Protein AF-A0A1I8G079-F1 (afdb_monomer_lite)

Structure (mmCIF, N/CA/C/O backbone):
data_AF-A0A1I8G079-F1
#
_entry.id   AF-A0A1I8G079-F1
#
loop_
_atom_site.group_PDB
_atom_site.id
_atom_site.type_symbol
_atom_site.label_atom_id
_atom_site.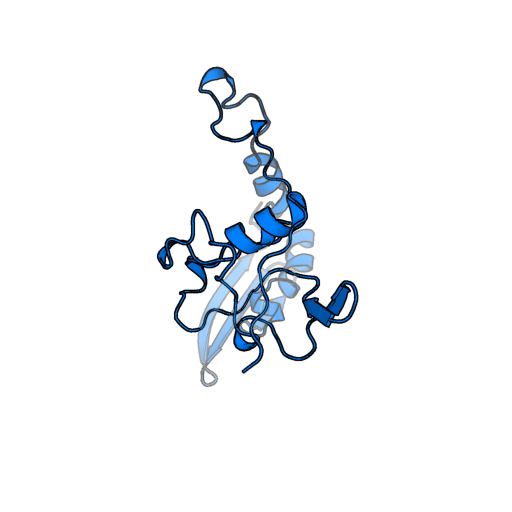label_alt_id
_atom_site.label_comp_id
_atom_site.label_asym_id
_atom_site.label_entity_id
_atom_site.label_seq_id
_atom_site.pdbx_PDB_ins_code
_atom_site.Cartn_x
_atom_site.Cartn_y
_atom_site.Cartn_z
_atom_site.occupancy
_atom_site.B_iso_or_equiv
_atom_site.auth_seq_id
_atom_site.auth_comp_id
_atom_site.auth_asym_id
_atom_site.auth_atom_id
_atom_site.pdbx_PDB_model_num
ATOM 1 N N . ALA A 1 1 ? -19.342 -21.954 25.870 1.00 67.69 1 ALA A N 1
ATOM 2 C CA . ALA A 1 1 ? -18.742 -20.852 25.090 1.00 67.69 1 ALA A CA 1
ATOM 3 C C . ALA A 1 1 ? -18.700 -19.615 25.972 1.00 67.69 1 ALA A C 1
ATOM 5 O O . ALA A 1 1 ? -19.722 -19.284 26.559 1.00 67.69 1 ALA A O 1
ATOM 6 N N . THR A 1 2 ? -17.540 -18.979 26.120 1.00 85.50 2 THR A N 1
ATOM 7 C CA . THR A 1 2 ? -17.398 -17.778 26.953 1.00 85.50 2 THR A CA 1
ATOM 8 C C . THR A 1 2 ? -17.982 -16.573 26.221 1.00 85.50 2 THR A C 1
ATOM 10 O O . THR A 1 2 ? -17.665 -16.348 25.049 1.00 85.50 2 THR A O 1
ATOM 13 N N . VAL A 1 3 ? -18.840 -15.815 26.902 1.00 90.19 3 VAL A N 1
ATOM 14 C CA . VAL A 1 3 ? -19.459 -14.589 26.385 1.00 90.19 3 VAL A CA 1
ATOM 15 C C . VAL A 1 3 ? -19.013 -13.425 27.260 1.00 90.19 3 VAL A C 1
ATOM 17 O O . VAL A 1 3 ? -19.164 -13.474 28.480 1.00 90.19 3 VAL A O 1
ATOM 20 N N . TYR A 1 4 ? -18.464 -12.381 26.643 1.00 90.12 4 TYR A N 1
ATOM 21 C CA . TYR A 1 4 ? -18.023 -11.176 27.339 1.00 90.12 4 TYR A CA 1
ATOM 22 C C . TYR A 1 4 ? -19.078 -10.082 27.215 1.00 90.12 4 TYR A C 1
ATOM 24 O O . TYR A 1 4 ? -19.471 -9.711 26.110 1.00 90.12 4 TYR A O 1
ATOM 32 N N . ALA A 1 5 ? -19.531 -9.559 28.352 1.00 90.06 5 ALA A N 1
ATOM 33 C CA . ALA A 1 5 ? -20.403 -8.391 28.384 1.00 90.06 5 ALA A CA 1
ATOM 34 C C . ALA A 1 5 ? -19.644 -7.127 27.948 1.00 90.06 5 ALA A C 1
ATOM 36 O O . ALA A 1 5 ? -18.419 -7.045 28.083 1.00 90.06 5 ALA A O 1
ATOM 37 N N . PHE A 1 6 ? -20.383 -6.128 27.466 1.00 89.56 6 PHE A N 1
ATOM 38 C CA . PHE A 1 6 ? -19.802 -4.848 27.072 1.00 89.56 6 PHE A CA 1
ATOM 39 C C . PHE A 1 6 ? -19.156 -4.109 28.266 1.00 89.56 6 PHE A C 1
ATOM 41 O O . PHE A 1 6 ? -19.641 -4.217 29.401 1.00 89.56 6 PHE A O 1
ATOM 48 N N . PRO A 1 7 ? -18.068 -3.343 28.040 1.00 88.50 7 PRO A N 1
ATOM 49 C CA . PRO A 1 7 ? -17.438 -2.516 29.066 1.00 88.50 7 PRO A CA 1
ATOM 50 C C . PRO A 1 7 ? -18.401 -1.485 29.664 1.00 88.50 7 PRO A C 1
ATOM 52 O O . PRO A 1 7 ? -19.298 -0.995 28.988 1.00 88.50 7 PRO A O 1
ATOM 55 N N . LYS A 1 8 ? -18.191 -1.115 30.933 1.00 85.06 8 LYS A N 1
ATOM 56 C CA . LYS A 1 8 ? -18.935 -0.013 31.577 1.00 85.06 8 LYS A CA 1
ATOM 57 C C . LYS A 1 8 ? -18.307 1.358 31.330 1.00 85.06 8 LYS A C 1
ATOM 59 O O . LYS A 1 8 ? -18.991 2.368 31.437 1.00 85.06 8 LYS A O 1
ATOM 64 N N . GLU A 1 9 ? -17.002 1.390 31.071 1.00 86.69 9 GLU A N 1
ATOM 65 C CA . GLU A 1 9 ? -16.260 2.619 30.795 1.00 86.69 9 GLU A CA 1
ATOM 66 C C . GLU A 1 9 ? -16.680 3.158 29.421 1.00 86.69 9 GLU A C 1
ATOM 68 O O . GLU A 1 9 ? -16.595 2.430 28.435 1.00 86.69 9 GLU A O 1
ATOM 73 N N . SER A 1 10 ? -17.116 4.422 29.354 1.00 83.75 10 SER A N 1
ATOM 74 C CA . SER A 1 10 ? -17.683 5.031 28.135 1.00 83.75 10 SER A CA 1
ATOM 75 C C . SER A 1 10 ? -16.755 4.908 26.917 1.00 83.75 10 SER A C 1
ATOM 77 O O . SER A 1 10 ? -17.187 4.526 25.829 1.00 83.75 10 SER A O 1
ATOM 79 N N . ASN A 1 11 ? -15.452 5.134 27.120 1.00 84.56 11 ASN A N 1
ATOM 80 C CA . ASN A 1 11 ? -14.453 5.081 26.051 1.00 84.56 11 ASN A CA 1
ATOM 81 C C . ASN A 1 11 ? -14.270 3.655 25.505 1.00 84.56 11 ASN A C 1
ATOM 83 O O . ASN A 1 11 ? -14.324 3.436 24.297 1.00 84.56 11 ASN A O 1
ATOM 87 N N . GLU A 1 12 ? -14.089 2.666 26.387 1.00 86.69 12 GLU A N 1
ATOM 88 C CA . GLU A 1 12 ? -13.937 1.260 25.984 1.00 86.69 12 GLU A CA 1
ATOM 89 C C . GLU A 1 12 ? -15.236 0.709 25.374 1.00 86.69 12 GLU A C 1
ATOM 91 O O . GLU A 1 12 ? -15.193 -0.060 24.414 1.00 86.69 12 GLU A O 1
ATOM 96 N N . TYR A 1 13 ? -16.390 1.123 25.906 1.00 87.88 13 TYR A N 1
ATOM 97 C CA . TYR A 1 13 ? -17.706 0.762 25.387 1.00 87.88 13 TYR A CA 1
ATOM 98 C C . TYR A 1 13 ? -17.883 1.235 23.942 1.00 87.88 13 TYR A C 1
ATOM 100 O O . TYR A 1 13 ? -18.233 0.432 23.079 1.00 87.88 13 TYR A O 1
ATOM 108 N N . GLY A 1 14 ? -17.575 2.507 23.662 1.00 86.00 14 GLY A N 1
ATOM 109 C CA . GLY A 1 14 ? -17.655 3.071 22.314 1.00 86.00 14 GLY A CA 1
ATOM 110 C C . GLY A 1 14 ? -16.798 2.302 21.308 1.00 86.00 14 GLY A C 1
ATOM 111 O O . GLY A 1 14 ? -17.282 1.951 20.235 1.00 86.00 14 GLY A O 1
ATOM 112 N N . LEU A 1 15 ? -15.565 1.949 21.688 1.00 87.31 15 LEU A N 1
ATOM 113 C CA . LEU A 1 15 ? -14.665 1.156 20.843 1.00 87.31 15 LEU A CA 1
ATOM 114 C C . LEU A 1 15 ? -15.219 -0.244 20.542 1.00 87.31 15 LEU A C 1
ATOM 116 O O . LEU A 1 15 ? -15.112 -0.723 19.416 1.00 87.31 15 LEU A O 1
ATOM 120 N N . TRP A 1 16 ? -15.822 -0.906 21.533 1.00 88.12 16 TRP A N 1
ATOM 121 C CA . TRP A 1 16 ? -16.423 -2.230 21.344 1.00 88.12 16 TRP A CA 1
ATOM 122 C C . TRP A 1 16 ? -17.652 -2.185 20.442 1.00 88.12 16 TRP A C 1
ATOM 124 O O . TRP A 1 16 ? -17.818 -3.077 19.618 1.00 88.12 16 TRP A O 1
ATOM 134 N N . VAL A 1 17 ? -18.491 -1.156 20.576 1.00 87.62 17 VAL A N 1
ATOM 135 C CA . VAL A 1 17 ? -19.668 -0.968 19.717 1.00 87.62 17 VAL A CA 1
ATOM 136 C C . VAL A 1 17 ? -19.252 -0.664 18.277 1.00 87.62 17 VAL A C 1
ATOM 138 O O . VAL A 1 17 ? -19.792 -1.266 17.356 1.00 87.62 17 VAL A O 1
ATOM 141 N N . GLN A 1 18 ? -18.258 0.205 18.074 1.00 84.81 18 GLN A N 1
ATOM 142 C CA . GLN A 1 18 ? -17.744 0.545 16.740 1.00 84.81 18 GLN A CA 1
ATOM 143 C C . GLN A 1 18 ? -17.094 -0.649 16.033 1.00 84.81 18 GLN A C 1
ATOM 145 O O . GLN A 1 18 ? -17.219 -0.807 14.824 1.00 84.81 18 GLN A O 1
ATOM 150 N N . ALA A 1 19 ? -16.441 -1.538 16.778 1.00 85.88 19 ALA A N 1
ATOM 151 C CA . ALA A 1 19 ? -15.829 -2.727 16.199 1.00 85.88 19 ALA A CA 1
ATOM 152 C C . ALA A 1 19 ? -16.840 -3.746 15.646 1.00 85.88 19 ALA A C 1
ATOM 154 O O . ALA A 1 19 ? -16.458 -4.644 14.894 1.00 85.88 19 ALA A O 1
ATOM 155 N N . ILE A 1 20 ? -18.123 -3.630 16.005 1.00 87.12 20 ILE A N 1
ATOM 156 C CA . ILE A 1 20 ? -19.167 -4.515 15.495 1.00 87.12 20 ILE A CA 1
ATOM 157 C C . ILE A 1 20 ? -19.538 -4.089 14.066 1.00 87.12 20 ILE A C 1
ATOM 159 O O . 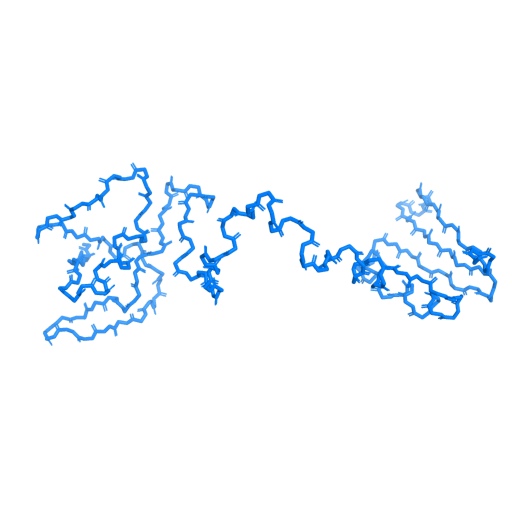ILE A 1 20 ? -19.878 -2.929 13.832 1.00 87.12 20 ILE A O 1
ATOM 163 N N . PRO A 1 21 ? -19.534 -5.022 13.099 1.00 81.25 21 PRO A N 1
ATOM 164 C CA . PRO A 1 21 ? -19.945 -4.754 11.728 1.00 81.25 21 PRO A CA 1
ATOM 165 C C . PRO A 1 21 ? -21.326 -4.088 11.606 1.00 81.25 21 PRO A C 1
ATOM 167 O O . PRO A 1 21 ? -22.300 -4.510 12.234 1.00 81.25 21 PRO A O 1
ATOM 170 N N . ASN A 1 22 ? -21.434 -3.086 10.725 1.00 77.19 22 ASN A N 1
ATOM 171 C CA . ASN A 1 22 ? -22.653 -2.280 10.539 1.00 77.19 22 ASN A CA 1
ATOM 172 C C . ASN A 1 22 ? -23.889 -3.107 10.135 1.00 77.19 22 ASN A C 1
ATOM 174 O O . ASN A 1 22 ? -25.017 -2.739 10.463 1.00 77.19 22 ASN A O 1
ATOM 178 N N . ASN A 1 23 ? -23.696 -4.235 9.445 1.00 74.88 23 ASN A N 1
ATOM 179 C CA . ASN A 1 23 ? -24.778 -5.138 9.043 1.00 74.88 23 ASN A CA 1
ATOM 180 C C . ASN A 1 23 ? -25.474 -5.816 10.234 1.00 74.88 23 ASN A C 1
ATOM 182 O O . ASN A 1 23 ? -26.621 -6.229 10.097 1.00 74.88 23 ASN A O 1
ATOM 186 N N . LEU A 1 24 ? -24.821 -5.895 11.399 1.00 75.38 24 LEU A N 1
ATOM 187 C CA . LEU A 1 24 ? -25.399 -6.481 12.612 1.00 75.38 24 LEU A CA 1
ATOM 188 C C . LEU A 1 24 ? -26.299 -5.499 13.387 1.00 75.38 24 LEU A C 1
ATOM 190 O O . LEU A 1 24 ? -26.950 -5.911 14.343 1.00 75.38 24 LEU A O 1
ATOM 194 N N . LYS A 1 25 ? -26.367 -4.218 12.980 1.00 68.50 25 LYS A N 1
ATOM 195 C CA . LYS A 1 25 ? -27.260 -3.174 13.532 1.00 68.50 25 LYS A CA 1
ATOM 196 C C . LYS A 1 25 ? -27.270 -3.076 15.072 1.00 68.50 25 LYS A C 1
ATOM 198 O O . LYS A 1 25 ? -28.302 -2.794 15.678 1.00 68.50 25 LYS A O 1
ATOM 203 N N . VAL A 1 26 ? -26.121 -3.255 15.725 1.00 72.62 26 VAL A N 1
ATOM 204 C CA . VAL A 1 26 ? -25.993 -3.147 17.191 1.00 72.62 26 VAL A CA 1
ATOM 205 C C . VAL A 1 26 ? -25.691 -1.696 17.576 1.00 72.62 26 VAL A C 1
ATOM 207 O O . VAL A 1 26 ? -24.554 -1.348 17.862 1.00 72.62 26 VAL A O 1
ATOM 210 N N . GLN A 1 27 ? -26.696 -0.818 17.534 1.00 63.97 27 GLN A N 1
ATOM 211 C CA . GLN A 1 27 ? -26.497 0.603 17.870 1.00 63.97 27 GLN A CA 1
ATOM 212 C C . GLN A 1 27 ? -26.616 0.891 19.374 1.00 63.97 27 GLN A C 1
ATOM 214 O O . GLN A 1 27 ? -26.043 1.864 19.844 1.00 63.97 27 GLN A O 1
ATOM 219 N N . ASN A 1 28 ? -27.299 0.027 20.138 1.00 74.75 28 ASN A N 1
ATOM 220 C CA . ASN A 1 28 ? -27.484 0.166 21.587 1.00 74.75 28 ASN A CA 1
ATOM 221 C C . ASN A 1 28 ? -27.547 -1.215 22.267 1.00 74.75 28 ASN A C 1
ATOM 223 O O . ASN A 1 28 ? -28.643 -1.716 22.533 1.00 74.75 28 ASN A O 1
ATOM 227 N N . PRO A 1 29 ? -26.402 -1.878 22.509 1.00 79.56 29 PRO A N 1
ATOM 228 C CA . PRO A 1 29 ? -26.404 -3.173 23.173 1.00 79.56 29 PRO A CA 1
ATOM 229 C C . PRO A 1 29 ? -26.991 -3.075 24.587 1.00 79.56 29 PRO A C 1
ATOM 231 O O . PRO A 1 29 ? -26.603 -2.230 25.394 1.00 79.56 29 PRO A O 1
ATOM 234 N N . SER A 1 30 ? -27.945 -3.957 24.894 1.00 81.50 30 SER A N 1
ATOM 235 C CA . SER A 1 30 ? -28.557 -4.020 26.222 1.00 81.50 30 SER A CA 1
ATOM 236 C C . SER A 1 30 ? -27.590 -4.622 27.249 1.00 81.50 30 SER A C 1
ATOM 238 O O . SER A 1 30 ? -26.613 -5.286 26.900 1.00 81.50 30 SER A O 1
ATOM 240 N N . LYS A 1 31 ? -27.897 -4.470 28.545 1.00 79.25 31 LYS A N 1
ATOM 241 C CA . LYS A 1 31 ? -27.096 -5.046 29.648 1.00 79.25 31 LYS A CA 1
ATOM 242 C C . LYS A 1 31 ? -26.960 -6.575 29.587 1.00 79.25 31 LYS A C 1
ATOM 244 O O . LYS A 1 31 ? -26.076 -7.122 30.239 1.00 79.25 31 LYS A O 1
ATOM 249 N N . PHE A 1 32 ? -27.838 -7.245 28.843 1.00 83.06 32 PHE A N 1
ATOM 250 C CA . PHE A 1 32 ? -27.857 -8.700 28.682 1.00 83.06 32 PHE A CA 1
ATOM 251 C C . PHE A 1 32 ? -27.145 -9.167 27.408 1.00 83.06 32 PHE A C 1
ATOM 253 O O . PHE A 1 32 ? -27.006 -10.367 27.189 1.00 83.06 32 PHE A O 1
ATOM 260 N N . MET A 1 33 ? -26.697 -8.237 26.562 1.00 87.62 33 MET A N 1
ATOM 261 C CA . MET A 1 33 ? -25.951 -8.558 25.354 1.00 87.62 33 MET A CA 1
ATOM 262 C C . MET A 1 33 ? -24.468 -8.734 25.668 1.00 87.62 33 MET A C 1
ATOM 264 O O . MET A 1 33 ? -23.883 -8.036 26.499 1.00 87.62 33 MET A O 1
ATOM 268 N N . GLY A 1 34 ? -23.847 -9.665 24.957 1.00 89.50 34 GLY A N 1
ATOM 269 C CA . GLY A 1 34 ? -22.422 -9.921 25.043 1.00 89.50 34 GLY A CA 1
ATOM 270 C C . GLY A 1 34 ? -21.904 -10.550 23.762 1.00 89.50 34 GLY A C 1
ATOM 271 O O . GLY A 1 34 ? -22.670 -10.951 22.887 1.00 89.50 34 GLY A O 1
ATOM 272 N N . ILE A 1 35 ? -20.585 -10.607 23.655 1.00 90.38 35 ILE A N 1
ATOM 273 C CA . ILE A 1 35 ? -19.879 -11.030 22.452 1.00 90.38 35 ILE A CA 1
ATOM 274 C C . ILE A 1 35 ? -19.133 -12.326 22.767 1.00 90.38 35 ILE A C 1
ATOM 276 O O . ILE A 1 35 ? -18.417 -12.429 23.766 1.00 90.38 35 ILE A O 1
ATOM 280 N N . CYS A 1 36 ? -19.316 -13.337 21.922 1.00 91.25 36 CYS A N 1
ATOM 281 C CA . CYS A 1 36 ? -18.655 -14.631 22.066 1.00 91.25 36 CYS A CA 1
ATOM 282 C C . CYS A 1 36 ? -17.133 -14.510 21.895 1.00 91.25 36 CYS A C 1
ATOM 284 O O . CYS A 1 36 ? -16.656 -13.803 21.012 1.00 91.25 36 CYS A O 1
ATOM 286 N N . GLN A 1 37 ? -16.365 -15.290 22.660 1.00 90.00 37 GLN A N 1
ATOM 287 C CA . GLN A 1 37 ? -14.895 -15.315 22.591 1.00 90.00 37 GLN A CA 1
ATOM 288 C C . GLN A 1 37 ? -14.331 -15.561 21.180 1.00 90.00 37 GLN A C 1
ATOM 290 O O . GLN A 1 37 ? -13.252 -15.074 20.869 1.00 90.00 37 GLN A O 1
ATOM 295 N N . LYS A 1 38 ? -15.075 -16.256 20.309 1.00 91.19 38 LYS A N 1
ATOM 296 C CA . LYS A 1 38 ? -14.696 -16.526 18.909 1.00 91.19 38 LYS A CA 1
ATOM 297 C C . LYS A 1 38 ? -14.450 -15.263 18.071 1.00 91.19 38 LYS A C 1
ATOM 299 O O . LYS A 1 38 ? -13.879 -15.357 16.993 1.00 91.19 38 LYS A O 1
ATOM 304 N N . HIS A 1 39 ? -14.899 -14.102 18.547 1.00 90.31 39 HIS A N 1
ATOM 305 C CA . HIS A 1 39 ? -14.690 -12.819 17.881 1.00 90.31 39 HIS A CA 1
ATOM 306 C C . HIS A 1 39 ? -13.333 -12.167 18.202 1.00 90.31 39 HIS A C 1
ATOM 308 O O . HIS A 1 39 ? -13.059 -11.061 17.735 1.00 90.31 39 HIS A O 1
ATOM 314 N N . TRP A 1 40 ? -12.473 -12.847 18.964 1.00 90.81 40 TRP A N 1
ATOM 315 C CA . TRP A 1 40 ? -11.095 -12.448 19.241 1.00 90.81 40 TRP A CA 1
ATOM 316 C C . TRP A 1 40 ? -10.106 -13.508 18.751 1.00 90.81 40 TRP A C 1
ATOM 318 O O . TRP A 1 40 ? -10.445 -14.693 18.754 1.00 90.81 40 TRP A O 1
ATOM 328 N N . PRO A 1 41 ? -8.884 -13.106 18.357 1.00 88.94 41 PRO A N 1
ATOM 329 C CA . PRO A 1 41 ? -7.828 -14.051 18.028 1.00 88.94 41 PRO A CA 1
ATOM 330 C C . PRO A 1 41 ? -7.420 -14.867 19.258 1.00 88.94 41 PRO A C 1
ATOM 332 O O . PRO A 1 41 ? -7.538 -14.415 20.403 1.00 88.94 41 PRO A O 1
ATOM 335 N N . GLU A 1 42 ? -6.909 -16.070 19.016 1.00 87.81 42 GLU A N 1
ATOM 336 C CA . GLU A 1 42 ? -6.314 -16.882 20.073 1.00 87.81 42 GLU A CA 1
ATOM 337 C C . GLU A 1 42 ? -5.124 -16.137 20.697 1.00 87.81 42 GLU A C 1
ATOM 339 O O . GLU A 1 42 ? -4.320 -15.523 19.999 1.00 87.81 42 GLU A O 1
ATOM 344 N N . GLY A 1 43 ? -5.052 -16.121 22.030 1.00 85.19 43 GLY A N 1
ATOM 345 C CA . GLY A 1 43 ? -4.027 -15.366 22.760 1.00 85.19 43 GLY A CA 1
ATOM 346 C C . GLY A 1 43 ? -4.279 -13.856 22.877 1.00 85.19 43 GLY A C 1
ATOM 347 O O . GLY A 1 43 ? -3.380 -13.131 23.301 1.00 85.19 43 GLY A O 1
ATOM 348 N N . ALA A 1 44 ? -5.478 -13.359 22.541 1.00 86.81 44 ALA A N 1
ATOM 349 C CA . ALA A 1 44 ? -5.823 -11.952 22.748 1.00 86.81 44 ALA A CA 1
ATOM 350 C C . ALA A 1 44 ? -5.529 -11.499 24.198 1.00 86.81 44 ALA A C 1
ATOM 352 O O . ALA A 1 44 ? -5.912 -12.188 25.149 1.00 86.81 44 ALA A O 1
ATOM 353 N N . PRO A 1 45 ? -4.883 -10.334 24.399 1.00 87.88 45 PRO A N 1
ATOM 354 C CA . PRO A 1 45 ? -4.504 -9.875 25.729 1.00 87.88 45 PRO A CA 1
ATOM 355 C C . PRO A 1 45 ? -5.747 -9.593 26.575 1.00 87.88 45 PRO A C 1
ATOM 357 O O . PRO A 1 45 ? -6.679 -8.907 26.142 1.00 87.88 45 PRO A O 1
ATOM 360 N N . MET A 1 46 ? -5.740 -10.098 27.808 1.00 89.44 46 MET A N 1
ATOM 361 C CA . MET A 1 46 ? -6.863 -10.011 28.741 1.00 89.44 46 MET A CA 1
ATOM 362 C C . MET A 1 46 ? -6.569 -8.995 29.856 1.00 89.44 46 MET A C 1
ATOM 364 O O . MET A 1 46 ? -5.482 -8.979 30.428 1.00 89.44 46 MET A O 1
ATOM 368 N N . LYS A 1 47 ? -7.548 -8.151 30.190 1.00 89.19 47 LYS A N 1
ATOM 369 C CA . LYS A 1 47 ? -7.565 -7.247 31.351 1.00 89.19 47 LYS A CA 1
ATOM 370 C C . LYS A 1 47 ? -8.367 -7.911 32.472 1.00 89.19 47 LYS A C 1
ATOM 372 O O . LYS A 1 47 ? -9.486 -8.377 32.247 1.00 89.19 47 LYS A O 1
ATOM 377 N N . GLN A 1 48 ? -7.812 -7.936 33.682 1.00 86.56 48 GLN A N 1
ATOM 378 C CA . GLN A 1 48 ? -8.548 -8.369 34.869 1.00 86.56 48 GLN A CA 1
ATOM 379 C C . GLN A 1 48 ? -9.546 -7.287 35.280 1.00 86.56 48 GLN A C 1
ATOM 381 O O . GLN A 1 48 ? -9.191 -6.122 35.453 1.00 86.56 48 GLN A O 1
ATOM 386 N N . VAL A 1 49 ? -10.809 -7.673 35.423 1.00 82.81 49 VAL A N 1
ATOM 387 C CA . VAL A 1 49 ? -11.898 -6.804 35.863 1.00 82.81 49 VAL A CA 1
ATOM 388 C C . VAL A 1 49 ? -12.599 -7.475 37.036 1.00 82.81 49 VAL A C 1
ATOM 390 O O . VAL A 1 49 ? -13.460 -8.346 36.885 1.00 82.81 49 VAL A O 1
ATOM 393 N N . LYS A 1 50 ? -12.227 -7.033 38.240 1.00 81.81 50 LYS A N 1
ATOM 394 C CA . LYS A 1 50 ? -12.649 -7.620 39.517 1.00 81.81 50 LYS A CA 1
ATOM 395 C C . LYS A 1 50 ? -12.263 -9.102 39.600 1.00 81.81 50 LYS A C 1
ATOM 397 O O . LYS A 1 50 ? -11.094 -9.410 39.766 1.00 81.81 50 LYS A O 1
ATOM 402 N N . ARG A 1 51 ? -13.245 -10.000 39.481 1.00 83.12 51 ARG A N 1
ATOM 403 C CA . ARG A 1 51 ? -13.088 -11.459 39.598 1.00 83.12 51 ARG A CA 1
ATOM 404 C C . ARG A 1 51 ? -13.003 -12.182 38.250 1.00 83.12 51 ARG A C 1
ATOM 406 O O . ARG A 1 51 ? -12.930 -13.403 38.230 1.00 83.12 51 ARG A O 1
ATOM 413 N N . PHE A 1 52 ? -13.097 -11.454 37.137 1.00 84.56 52 PHE A N 1
ATOM 414 C CA . PHE A 1 52 ? -13.153 -12.030 35.795 1.00 84.56 52 PHE A CA 1
ATOM 415 C C . PHE A 1 52 ? -12.101 -11.408 34.881 1.00 84.56 52 PHE A C 1
ATOM 417 O O . PHE A 1 52 ? -11.834 -10.211 34.961 1.00 84.56 52 PHE A O 1
ATOM 424 N N . ALA A 1 53 ? -11.579 -12.200 33.950 1.00 86.75 53 ALA A N 1
ATOM 425 C CA . ALA A 1 53 ? -10.757 -11.710 32.853 1.00 86.75 53 ALA A CA 1
ATOM 426 C C . ALA A 1 53 ? -11.642 -11.372 31.645 1.00 86.75 53 ALA A C 1
ATOM 428 O O . ALA A 1 53 ? -12.593 -12.093 31.343 1.00 86.75 53 ALA A O 1
ATOM 429 N N . ARG A 1 54 ? -11.318 -10.294 30.931 1.00 89.12 54 ARG A N 1
ATOM 430 C CA . ARG A 1 54 ? -11.966 -9.934 29.662 1.00 89.12 54 ARG A CA 1
ATOM 431 C C . ARG A 1 54 ? -10.948 -9.427 28.646 1.00 89.12 54 ARG A C 1
ATOM 433 O O . ARG A 1 54 ? -9.911 -8.921 29.068 1.00 89.12 54 ARG A O 1
ATOM 440 N N . PRO A 1 55 ? -11.230 -9.482 27.338 1.00 90.81 55 PRO A N 1
ATOM 441 C CA . PRO A 1 55 ? -10.333 -8.926 26.334 1.00 90.81 55 PRO A CA 1
ATOM 442 C C . PRO A 1 55 ? -10.047 -7.440 26.579 1.00 90.81 55 PRO A C 1
ATOM 444 O O . PRO A 1 55 ? -10.933 -6.668 26.962 1.00 90.81 55 PRO A O 1
ATOM 447 N N . LYS A 1 56 ? -8.787 -7.043 26.385 1.00 87.38 56 LYS A N 1
ATOM 448 C CA . LYS A 1 56 ? -8.354 -5.642 26.457 1.00 87.38 56 LYS A CA 1
ATOM 449 C C . LYS A 1 56 ? -8.830 -4.864 25.231 1.00 87.38 56 LYS A C 1
ATOM 451 O O . LYS A 1 56 ? -9.298 -3.738 25.358 1.00 87.38 56 LYS A O 1
ATOM 456 N N . HIS A 1 57 ? -8.723 -5.480 24.059 1.00 88.00 57 HIS A N 1
ATOM 457 C CA . HIS A 1 57 ? -9.095 -4.880 22.782 1.00 88.00 57 HIS A CA 1
ATOM 458 C C . HIS A 1 57 ? -10.524 -5.266 22.379 1.00 88.00 57 HIS A C 1
ATOM 460 O O . HIS A 1 57 ? -11.011 -6.316 22.806 1.00 88.00 57 HIS A O 1
ATOM 466 N N . PRO A 1 58 ? -11.210 -4.432 21.581 1.00 89.38 58 PRO A N 1
ATOM 467 C CA . PRO A 1 58 ? -12.509 -4.780 21.008 1.00 89.38 58 PRO A CA 1
ATOM 468 C C . PRO A 1 58 ? -12.422 -6.013 20.082 1.00 89.38 58 PRO A C 1
ATOM 470 O O . PRO A 1 58 ? -11.321 -6.388 19.668 1.00 89.38 58 PRO A O 1
ATOM 473 N N . PRO A 1 59 ? -13.555 -6.675 19.782 1.00 89.31 59 PRO A N 1
ATOM 474 C CA . PRO A 1 59 ? -13.582 -7.834 18.887 1.00 89.31 59 PRO A CA 1
ATOM 475 C C . PRO A 1 59 ? -13.115 -7.465 17.477 1.00 89.31 59 PRO A C 1
ATOM 477 O O . PRO A 1 59 ? -13.377 -6.366 17.001 1.00 89.31 59 PRO A O 1
ATOM 480 N N . SER A 1 60 ? -12.457 -8.393 16.788 1.00 86.38 60 SER A N 1
ATOM 481 C CA . SER A 1 60 ? -11.898 -8.157 15.447 1.00 86.38 60 SER A CA 1
ATOM 482 C C . SER A 1 60 ? -12.237 -9.244 14.427 1.00 86.38 60 SER A C 1
ATOM 484 O O . SER A 1 60 ? -12.041 -9.040 13.230 1.00 86.38 60 SER A O 1
ATOM 486 N N . ILE A 1 61 ? -12.769 -10.388 14.862 1.00 86.81 61 ILE A N 1
ATOM 487 C CA . ILE A 1 61 ? -13.039 -11.533 13.988 1.00 86.81 61 ILE A CA 1
ATOM 488 C C . ILE A 1 61 ? -14.543 -11.668 13.757 1.00 86.81 61 ILE A C 1
ATOM 490 O O . ILE A 1 61 ? -15.303 -11.978 14.671 1.00 86.81 61 ILE A O 1
ATOM 494 N N . PHE A 1 62 ? -14.977 -11.499 12.508 1.00 85.25 62 PHE A N 1
ATOM 495 C CA . PHE A 1 62 ? -16.361 -11.715 12.081 1.00 85.25 62 PHE A CA 1
ATOM 496 C C . PHE A 1 62 ? -16.368 -12.498 10.764 1.00 85.25 62 PHE A C 1
ATOM 498 O O . PHE A 1 62 ? -16.183 -11.924 9.696 1.00 85.25 62 PHE A O 1
ATOM 505 N N . ALA A 1 63 ? -16.555 -13.820 10.847 1.00 75.69 63 ALA A N 1
ATOM 506 C CA . ALA A 1 63 ? -16.377 -14.742 9.717 1.00 75.69 63 ALA A CA 1
ATOM 507 C C . ALA A 1 63 ? -17.294 -14.457 8.513 1.00 75.69 63 ALA A C 1
ATOM 509 O O . ALA A 1 63 ? -16.931 -14.745 7.379 1.00 75.69 63 ALA A O 1
ATOM 510 N N . THR A 1 64 ? -18.472 -13.880 8.748 1.00 74.06 64 THR A N 1
ATOM 511 C CA . THR A 1 64 ? -19.473 -13.590 7.710 1.00 74.06 64 THR A CA 1
ATOM 512 C C . THR A 1 64 ? -19.365 -12.175 7.140 1.00 74.06 64 THR A C 1
ATOM 514 O O . THR A 1 64 ? -20.205 -11.779 6.334 1.00 74.06 64 THR A O 1
ATOM 517 N N . THR A 1 65 ? -18.382 -11.385 7.577 1.00 69.38 65 THR A N 1
ATOM 518 C CA . THR A 1 65 ? -18.241 -9.982 7.179 1.00 69.38 65 THR A CA 1
ATOM 519 C C . THR A 1 65 ? -17.120 -9.853 6.147 1.00 69.38 65 THR A C 1
ATOM 521 O O . THR A 1 65 ? -15.977 -10.195 6.458 1.00 69.38 65 THR A O 1
ATOM 524 N N . PRO A 1 66 ? -17.401 -9.344 4.930 1.00 69.31 66 PRO A N 1
ATOM 525 C CA . PRO A 1 66 ? -16.362 -9.039 3.951 1.00 69.31 66 PRO A CA 1
ATOM 526 C C . PRO A 1 66 ? -15.294 -8.130 4.566 1.00 69.31 66 PRO A C 1
ATOM 528 O O . PRO A 1 66 ? -15.636 -7.199 5.296 1.00 69.31 66 PRO A O 1
ATOM 531 N N . LYS A 1 67 ? -14.010 -8.341 4.243 1.00 64.56 67 LYS A N 1
ATOM 532 C CA . LYS A 1 67 ? -12.910 -7.505 4.772 1.00 64.56 67 LYS A CA 1
ATOM 533 C C . LYS A 1 67 ? -13.135 -6.006 4.522 1.00 64.56 67 LYS A C 1
ATOM 535 O O . LYS A 1 67 ? -12.757 -5.189 5.350 1.00 64.56 67 LYS A O 1
ATOM 540 N N . SER A 1 68 ? -13.807 -5.652 3.424 1.00 61.84 68 SER A N 1
ATOM 541 C CA . SER A 1 68 ? -14.186 -4.274 3.080 1.00 61.84 68 SER A CA 1
ATOM 542 C C . SER A 1 68 ? -15.196 -3.630 4.040 1.00 61.84 68 SER A C 1
ATOM 544 O O . SER A 1 68 ? -15.272 -2.408 4.106 1.00 61.84 68 SER A O 1
ATOM 546 N N . ALA A 1 69 ? -15.967 -4.426 4.786 1.00 60.91 69 ALA A N 1
ATOM 547 C CA . ALA A 1 69 ? -16.962 -3.965 5.754 1.00 60.91 69 ALA A CA 1
ATOM 548 C C . ALA A 1 69 ? -16.446 -3.979 7.206 1.00 60.91 69 ALA A C 1
ATOM 550 O O . ALA A 1 69 ? -17.174 -3.587 8.122 1.00 60.91 69 ALA A O 1
ATOM 551 N N . MET A 1 70 ? -15.207 -4.427 7.434 1.00 61.66 70 MET A N 1
ATOM 552 C CA . MET A 1 70 ? -14.570 -4.341 8.744 1.00 61.66 70 MET A CA 1
ATOM 553 C C . MET A 1 70 ? -14.143 -2.897 9.010 1.00 61.66 70 MET A C 1
ATOM 555 O O . MET A 1 70 ? -13.419 -2.290 8.221 1.00 61.66 70 MET A O 1
ATOM 559 N N . GLN A 1 71 ? -14.596 -2.332 10.130 1.00 57.59 71 GLN A N 1
ATOM 560 C CA . GLN A 1 71 ? -14.133 -1.016 10.553 1.00 57.59 71 GLN A CA 1
ATOM 561 C C . GLN A 1 71 ? -12.664 -1.122 10.982 1.00 57.59 71 GLN A C 1
ATOM 563 O O . GLN A 1 71 ? -12.311 -1.956 11.813 1.00 57.59 71 GLN A O 1
ATOM 568 N N . LEU A 1 72 ?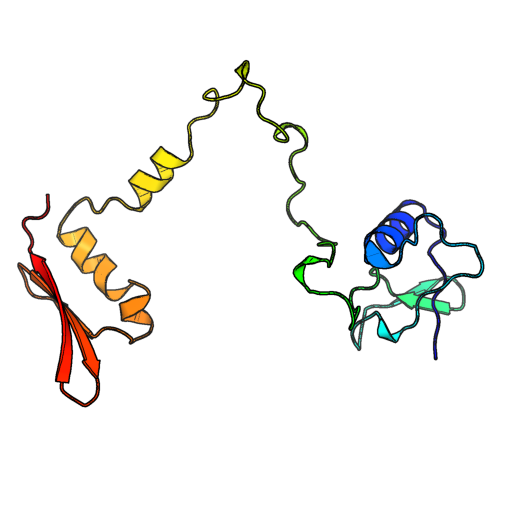 -11.796 -0.281 10.414 1.00 55.91 72 LEU A N 1
ATOM 569 C CA . LEU A 1 72 ? -10.412 -0.136 10.865 1.00 55.91 72 LEU A CA 1
ATOM 570 C C . LEU A 1 72 ? -10.426 0.479 12.272 1.00 55.91 72 LEU A C 1
ATOM 572 O O . LEU A 1 7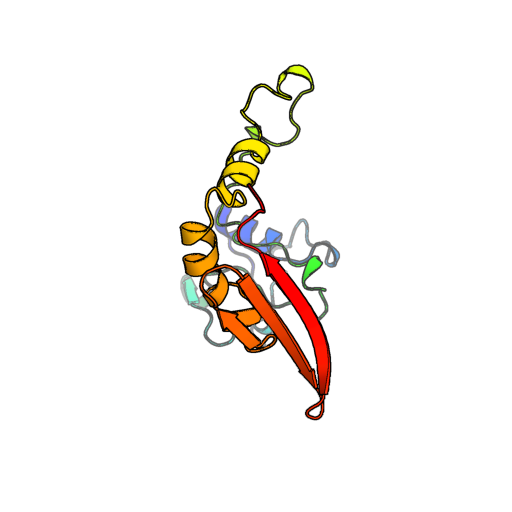2 ? -10.529 1.692 12.426 1.00 55.91 72 LEU A O 1
ATOM 576 N N . ILE A 1 73 ? -10.338 -0.376 13.293 1.00 56.22 73 ILE A N 1
ATOM 577 C CA . ILE A 1 73 ? -10.342 -0.002 14.721 1.00 56.22 73 ILE A CA 1
ATOM 578 C C . ILE A 1 73 ? -9.133 0.892 15.057 1.00 56.22 73 ILE A C 1
ATOM 580 O O . ILE A 1 73 ? -9.181 1.708 15.972 1.00 56.22 73 ILE A O 1
ATOM 584 N N . CYS A 1 74 ? -8.073 0.788 14.256 1.00 48.44 74 CYS A N 1
ATOM 585 C CA . CYS A 1 74 ? -6.909 1.653 14.307 1.00 48.44 74 CYS A CA 1
ATOM 586 C C . CYS A 1 74 ? -6.693 2.268 12.924 1.00 48.44 74 CYS A C 1
ATOM 588 O O . CYS A 1 74 ? -5.866 1.793 12.148 1.00 48.44 74 CYS A O 1
ATOM 590 N N . ALA A 1 75 ? -7.402 3.347 12.597 1.00 45.28 75 ALA A N 1
ATOM 591 C CA . ALA A 1 75 ? -6.760 4.331 11.739 1.00 45.28 75 ALA A CA 1
ATOM 592 C C . ALA A 1 75 ? -5.616 4.913 12.586 1.00 45.28 75 ALA A C 1
ATOM 594 O O . ALA A 1 75 ? -5.857 5.745 13.455 1.00 45.28 75 ALA A O 1
ATOM 595 N N . SER A 1 76 ? -4.384 4.419 12.397 1.00 49.75 76 SER A N 1
ATOM 596 C CA . SER A 1 76 ? -3.179 4.969 13.052 1.00 49.75 76 SER A CA 1
ATOM 597 C C . SER A 1 76 ? -3.028 6.466 12.790 1.00 49.75 76 SER A C 1
ATOM 599 O O . SER A 1 76 ? -2.371 7.180 13.538 1.00 49.75 76 SER A O 1
ATOM 601 N N . ASN A 1 77 ? -3.693 6.938 11.739 1.00 49.97 77 ASN A N 1
ATOM 602 C CA . ASN A 1 77 ? -3.775 8.327 11.375 1.00 49.97 77 ASN A CA 1
ATOM 603 C C . ASN A 1 77 ? -5.157 8.818 11.798 1.00 49.97 77 ASN A C 1
ATOM 605 O O . ASN A 1 77 ? -6.173 8.425 11.216 1.00 49.97 77 ASN A O 1
ATOM 609 N N . SER A 1 78 ? -5.187 9.688 12.810 1.00 49.69 78 SER A N 1
ATOM 610 C CA . SER A 1 78 ? -6.300 10.614 13.007 1.00 49.69 78 SER A CA 1
ATOM 611 C C . SER A 1 78 ? -6.660 11.181 11.635 1.00 49.69 78 SER A C 1
ATOM 613 O O . SER A 1 78 ? -5.853 11.875 11.014 1.00 49.69 78 SER A O 1
ATOM 615 N N . ARG A 1 79 ? -7.835 10.822 11.108 1.00 49.75 79 ARG A N 1
ATOM 616 C CA . ARG A 1 79 ? -8.350 11.476 9.907 1.00 49.75 79 ARG A CA 1
ATOM 617 C C . ARG A 1 79 ? -8.515 12.936 10.292 1.00 49.75 79 ARG A C 1
ATOM 619 O O . ARG A 1 79 ? -9.351 13.238 11.140 1.00 49.75 79 ARG A O 1
ATOM 626 N N . ASN A 1 80 ? -7.696 13.808 9.714 1.00 52.16 80 ASN A N 1
ATOM 627 C CA . ASN A 1 80 ? -7.716 15.226 10.026 1.00 52.16 80 ASN A CA 1
ATOM 628 C C . ASN A 1 80 ? -9.099 15.768 9.636 1.00 52.16 80 ASN A C 1
ATOM 630 O O . ASN A 1 80 ? -9.413 15.905 8.454 1.00 52.16 80 ASN A O 1
ATOM 634 N N . ALA A 1 81 ? -9.982 15.965 10.618 1.00 51.06 81 ALA A N 1
ATOM 635 C CA . ALA A 1 81 ? -11.387 16.288 10.367 1.00 51.06 81 ALA A CA 1
ATOM 636 C C . ALA A 1 81 ? -11.547 17.626 9.622 1.00 51.06 81 ALA A C 1
ATOM 638 O O . ALA A 1 81 ? -12.523 17.816 8.903 1.00 51.06 81 ALA A O 1
ATOM 639 N N . THR A 1 82 ? -10.548 18.505 9.721 1.00 53.19 82 THR A N 1
ATOM 640 C CA . THR A 1 82 ? -10.408 19.760 8.970 1.00 53.19 82 THR A CA 1
ATOM 641 C C . THR A 1 82 ? -10.116 19.581 7.479 1.00 53.19 82 THR A C 1
ATOM 643 O O . THR A 1 82 ? -10.308 20.525 6.726 1.00 53.19 82 THR A O 1
ATOM 646 N N . GLN A 1 83 ? -9.699 18.398 7.018 1.00 53.72 83 GLN A N 1
ATOM 647 C CA . GLN A 1 83 ? -9.493 18.102 5.591 1.00 53.72 83 GLN A CA 1
ATOM 648 C C . GLN A 1 83 ? -10.697 17.404 4.938 1.00 53.72 83 GLN A C 1
ATOM 650 O O . GLN A 1 83 ? -10.651 17.029 3.764 1.00 53.72 83 GLN A O 1
ATOM 655 N N . ARG A 1 84 ? -11.800 17.198 5.671 1.00 45.19 84 ARG A N 1
ATOM 656 C CA . ARG A 1 84 ? -12.986 16.541 5.117 1.00 45.19 84 ARG A CA 1
ATOM 657 C C . ARG A 1 84 ? -13.814 17.543 4.314 1.00 45.19 84 ARG A C 1
ATOM 659 O O . ARG A 1 84 ? -14.595 18.300 4.872 1.00 45.19 84 ARG A O 1
ATOM 666 N N . GLY A 1 85 ? -13.656 17.487 2.993 1.00 56.06 85 GLY A N 1
ATOM 667 C CA . GLY A 1 85 ? -14.354 18.367 2.061 1.00 56.06 85 GLY A CA 1
ATOM 668 C C . GLY A 1 85 ? -13.645 19.709 1.953 1.00 56.06 85 GLY A C 1
ATOM 669 O O . GLY A 1 85 ? -13.977 20.654 2.656 1.00 56.06 85 GLY A O 1
ATOM 670 N N . VAL A 1 86 ? -12.665 19.786 1.053 1.00 55.59 86 VAL A N 1
ATOM 671 C CA . VAL A 1 86 ? -12.020 21.050 0.697 1.00 55.59 86 VAL A CA 1
ATOM 672 C C . VAL A 1 86 ? -13.100 21.973 0.126 1.00 55.59 86 VAL A C 1
ATOM 674 O O . VAL A 1 86 ? -13.642 21.702 -0.954 1.00 55.59 86 VAL A O 1
ATOM 677 N N . LEU A 1 87 ? -13.445 23.030 0.870 1.00 60.25 87 LEU A N 1
ATOM 678 C CA . LEU A 1 87 ? -14.340 24.088 0.397 1.00 60.25 87 LEU A CA 1
ATOM 679 C C . LEU A 1 87 ? -13.799 24.624 -0.935 1.00 60.25 87 LEU A C 1
ATOM 681 O O . LEU A 1 87 ? -12.589 24.639 -1.144 1.00 60.25 87 LEU A O 1
ATOM 685 N N . LEU A 1 88 ? -14.663 25.075 -1.849 1.00 56.62 88 LEU A N 1
ATOM 686 C CA . LEU A 1 88 ? -14.227 25.563 -3.168 1.00 56.62 88 LEU A CA 1
ATOM 687 C C . LEU A 1 88 ? -13.134 26.651 -3.055 1.00 56.62 88 LEU A C 1
ATOM 689 O O . LEU A 1 88 ? -12.223 26.698 -3.868 1.00 56.62 88 LEU A O 1
ATOM 693 N N . THR A 1 89 ? -13.196 27.457 -1.991 1.00 60.66 89 THR A N 1
ATOM 694 C CA . THR A 1 89 ? -12.242 28.516 -1.625 1.00 60.66 89 THR A CA 1
ATOM 695 C C . THR A 1 89 ? -10.925 28.021 -1.015 1.00 60.66 89 THR A C 1
ATOM 697 O O . THR A 1 89 ? -9.978 28.793 -0.915 1.00 60.66 89 THR A O 1
ATOM 700 N N . GLN A 1 90 ? -10.854 26.754 -0.605 1.00 60.00 90 GLN A N 1
ATOM 701 C CA . GLN A 1 90 ? -9.658 26.086 -0.079 1.00 60.00 90 GLN A CA 1
ATOM 702 C C . GLN A 1 90 ? -8.980 25.188 -1.130 1.00 60.00 90 GLN A C 1
ATOM 704 O O . GLN A 1 90 ? -7.881 24.681 -0.899 1.00 60.00 90 GLN A O 1
ATOM 709 N N . ARG A 1 91 ? -9.615 24.976 -2.295 1.00 56.59 91 ARG A N 1
ATOM 710 C CA . ARG A 1 91 ? -9.017 24.232 -3.412 1.00 56.59 91 ARG A CA 1
ATOM 711 C C . ARG A 1 91 ? -7.878 25.060 -4.009 1.00 56.59 91 ARG A C 1
ATOM 713 O O . ARG A 1 91 ? -8.066 26.232 -4.307 1.00 56.59 91 ARG A O 1
ATOM 720 N N . GLY A 1 92 ? -6.699 24.453 -4.151 1.00 61.81 92 GLY A N 1
ATOM 721 C CA . GLY A 1 92 ? -5.498 25.119 -4.671 1.00 61.81 92 GLY A CA 1
ATOM 722 C C . GLY A 1 92 ? -4.756 26.020 -3.673 1.00 61.81 92 GLY A C 1
ATOM 723 O O . GLY A 1 92 ? -3.790 26.662 -4.065 1.00 61.81 92 GLY A O 1
ATOM 724 N N . GLN A 1 93 ? -5.171 26.080 -2.397 1.00 67.56 93 GLN A N 1
ATOM 725 C CA . GLN A 1 93 ? -4.416 26.804 -1.358 1.00 67.56 93 GLN A CA 1
ATOM 726 C C . GLN A 1 93 ? -3.180 26.036 -0.879 1.00 67.56 93 GLN A C 1
ATOM 728 O O . GLN A 1 93 ? -2.181 26.640 -0.495 1.00 67.56 93 GLN A O 1
ATOM 733 N N . PHE A 1 94 ? -3.249 24.707 -0.895 1.00 64.44 94 PHE A N 1
ATOM 734 C CA . PHE A 1 94 ? -2.106 23.849 -0.615 1.00 64.44 94 PHE A CA 1
ATOM 735 C C . PHE A 1 94 ? -1.436 23.475 -1.930 1.00 64.44 94 PHE A C 1
ATOM 737 O O . PHE A 1 94 ? -2.126 23.201 -2.915 1.00 64.44 94 PHE A O 1
ATOM 744 N N . LYS A 1 95 ? -0.098 23.466 -1.934 1.00 68.06 95 LYS A N 1
ATOM 745 C CA . LYS A 1 95 ? 0.669 22.932 -3.057 1.00 68.06 95 LYS A CA 1
ATOM 746 C C . LYS A 1 95 ? 0.231 21.480 -3.257 1.00 68.06 95 LYS A C 1
ATOM 748 O O . LYS A 1 95 ? 0.267 20.696 -2.312 1.00 68.06 95 LYS A O 1
ATOM 753 N N . ASP A 1 96 ? -0.252 21.188 -4.455 1.00 70.62 96 ASP A N 1
ATOM 754 C CA . ASP A 1 96 ? -0.625 19.845 -4.886 1.00 70.62 96 ASP A CA 1
ATOM 755 C C . ASP A 1 96 ? 0.576 18.889 -4.724 1.00 70.62 96 ASP A C 1
ATOM 757 O O . ASP A 1 96 ? 1.735 19.289 -4.869 1.00 70.62 96 ASP A O 1
ATOM 761 N N . GLU A 1 97 ? 0.290 17.628 -4.409 1.00 79.12 97 GLU A N 1
ATOM 762 C CA . GLU A 1 97 ? 1.259 16.533 -4.351 1.00 79.12 97 GLU A CA 1
ATOM 763 C C . GLU A 1 97 ? 1.798 16.148 -5.741 1.00 79.12 97 GLU A C 1
ATOM 765 O O . GLU A 1 97 ? 2.796 15.436 -5.826 1.00 79.12 97 GLU A O 1
ATOM 770 N N . LEU A 1 98 ? 1.200 16.661 -6.822 1.00 80.00 98 LEU A N 1
ATOM 771 C CA . LEU A 1 98 ? 1.652 16.466 -8.199 1.00 80.00 98 LEU A CA 1
ATOM 772 C C . LEU A 1 98 ? 3.101 16.918 -8.418 1.00 80.00 98 LEU A C 1
ATOM 774 O O . LEU A 1 98 ? 3.852 16.242 -9.109 1.00 80.00 98 LEU A O 1
ATOM 778 N N . GLU A 1 99 ? 3.519 18.029 -7.809 1.00 79.31 99 GLU A N 1
ATOM 779 C CA . GLU A 1 99 ? 4.893 18.531 -7.942 1.00 79.31 99 GLU A CA 1
ATOM 780 C C . GLU A 1 99 ? 5.915 17.596 -7.259 1.00 79.31 99 GLU A C 1
ATOM 782 O O . GLU A 1 99 ? 6.831 17.138 -7.943 1.00 79.31 99 GLU A O 1
ATOM 787 N N . PRO A 1 100 ? 5.756 17.222 -5.968 1.00 81.25 100 PRO A N 1
ATOM 788 C CA . PRO A 1 100 ? 6.570 16.174 -5.345 1.00 81.25 100 PRO A CA 1
ATOM 789 C C . PRO A 1 100 ? 6.550 14.834 -6.090 1.00 81.25 100 PRO A C 1
ATOM 791 O O . PRO A 1 100 ? 7.575 14.160 -6.164 1.00 81.25 100 PRO A O 1
ATOM 794 N N . PHE A 1 101 ? 5.395 14.438 -6.632 1.00 79.25 101 PHE A N 1
ATOM 795 C CA . PHE A 1 101 ? 5.251 13.206 -7.404 1.00 79.25 101 PHE A CA 1
ATOM 796 C C . PHE A 1 101 ? 6.079 13.256 -8.694 1.00 79.25 101 PHE A C 1
ATOM 798 O O . PHE A 1 101 ? 6.893 12.366 -8.936 1.00 79.25 101 PHE A O 1
ATOM 805 N N . ASN A 1 102 ? 5.935 14.328 -9.476 1.00 82.38 102 ASN A N 1
ATOM 806 C CA . ASN A 1 102 ? 6.697 14.539 -10.704 1.00 82.38 102 ASN A CA 1
ATOM 807 C C . ASN A 1 102 ? 8.201 14.627 -10.423 1.00 82.38 102 ASN A C 1
ATOM 809 O O . ASN A 1 102 ? 9.001 14.114 -11.197 1.00 82.38 102 ASN A O 1
ATOM 813 N N . GLU A 1 103 ? 8.603 15.262 -9.320 1.00 81.50 103 GLU A N 1
ATOM 814 C CA . GLU A 1 103 ? 10.009 15.359 -8.924 1.00 81.50 103 GLU A CA 1
ATOM 815 C C . GLU A 1 103 ? 10.598 13.993 -8.538 1.00 81.50 103 GLU A C 1
ATOM 817 O O . GLU A 1 103 ? 11.734 13.690 -8.904 1.00 81.50 103 GLU A O 1
ATOM 822 N N . ALA A 1 104 ? 9.821 13.142 -7.860 1.00 78.75 104 ALA A N 1
ATOM 823 C CA . ALA A 1 104 ? 10.238 11.788 -7.504 1.00 78.75 104 ALA A CA 1
ATOM 824 C C . ALA A 1 104 ? 10.363 10.858 -8.725 1.00 78.75 104 ALA A C 1
ATOM 826 O O . ALA A 1 104 ? 11.288 10.038 -8.779 1.00 78.75 104 ALA A O 1
ATOM 827 N N . ASP A 1 105 ? 9.455 10.993 -9.695 1.00 79.06 105 ASP A N 1
ATOM 828 C CA . ASP A 1 105 ? 9.422 10.179 -10.918 1.00 79.06 105 ASP A CA 1
ATOM 829 C C . ASP A 1 105 ? 10.405 10.678 -11.994 1.00 79.06 105 ASP A C 1
ATOM 831 O O . ASP A 1 105 ? 10.775 9.953 -12.918 1.00 79.06 105 ASP A O 1
ATOM 835 N N . ARG A 1 106 ? 10.908 11.912 -11.859 1.00 83.19 106 ARG A N 1
ATOM 836 C CA . ARG A 1 106 ? 11.840 12.500 -12.821 1.00 83.19 106 ARG A CA 1
ATOM 837 C C . ARG A 1 106 ? 13.180 11.766 -12.834 1.00 83.19 106 ARG A C 1
ATOM 839 O O . ARG A 1 106 ? 13.919 11.704 -11.849 1.00 83.19 106 ARG A O 1
ATOM 846 N N . ILE A 1 107 ? 13.560 11.311 -14.021 1.00 83.56 107 ILE A N 1
ATOM 847 C CA . ILE A 1 107 ? 14.886 10.766 -14.306 1.00 83.56 107 ILE A CA 1
ATOM 848 C C . ILE A 1 107 ? 15.704 11.865 -14.983 1.00 83.56 107 ILE A C 1
ATOM 850 O O . ILE A 1 107 ? 15.570 12.117 -16.173 1.00 83.56 107 ILE A O 1
ATOM 854 N N . GLY A 1 108 ? 16.503 12.581 -14.189 1.00 82.25 108 GLY A N 1
ATOM 855 C CA . GLY A 1 108 ? 17.180 13.803 -14.640 1.00 82.25 108 GLY A CA 1
ATOM 856 C C . GLY A 1 108 ? 18.455 13.596 -15.461 1.00 82.25 108 GLY A C 1
ATOM 857 O O . GLY A 1 108 ? 18.960 14.565 -16.017 1.00 82.25 108 GLY A O 1
ATOM 858 N N . SER A 1 109 ? 19.013 12.383 -15.503 1.00 88.75 109 SER A N 1
ATOM 859 C CA . SER A 1 109 ? 20.229 12.093 -16.270 1.00 88.75 109 SER A CA 1
ATOM 860 C C . SER A 1 109 ? 20.402 10.596 -16.542 1.00 88.75 109 SER A C 1
ATOM 862 O O . SER A 1 109 ? 19.905 9.760 -15.777 1.00 88.75 109 SER A O 1
ATOM 864 N N . TRP A 1 110 ? 21.168 10.263 -17.585 1.00 90.94 110 TRP A N 1
ATOM 865 C CA . TRP A 1 110 ? 21.533 8.883 -17.919 1.00 90.94 110 TRP A CA 1
ATOM 866 C C . TRP A 1 110 ? 22.231 8.131 -16.767 1.00 90.94 110 TRP A C 1
ATOM 868 O O . TRP A 1 110 ? 21.791 7.029 -16.439 1.00 90.94 110 TRP A O 1
ATOM 878 N N . PRO A 1 111 ? 23.220 8.706 -16.048 1.00 90.75 111 PRO A N 1
ATOM 879 C CA . PRO A 1 111 ? 23.814 8.039 -14.885 1.00 90.75 111 PRO A CA 1
ATOM 880 C C .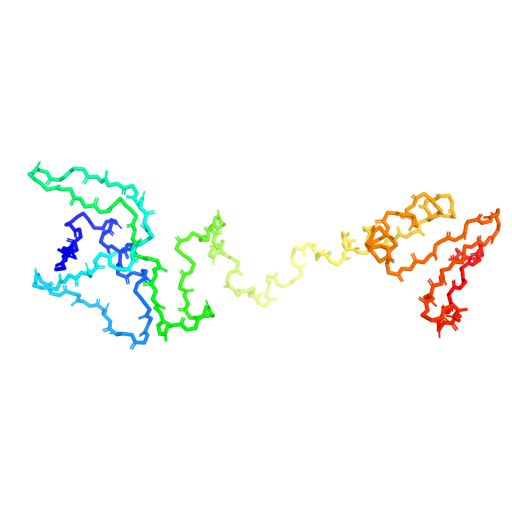 PRO A 1 111 ? 22.806 7.727 -13.771 1.00 90.75 111 PRO A C 1
ATOM 882 O O . PRO A 1 111 ? 22.869 6.674 -13.141 1.00 90.75 111 PRO A O 1
ATOM 885 N N . THR A 1 112 ? 21.845 8.626 -13.528 1.00 89.94 112 THR A N 1
ATOM 886 C CA . THR A 1 112 ? 20.783 8.384 -12.538 1.00 89.94 112 THR A CA 1
ATOM 887 C C . THR A 1 112 ? 19.887 7.222 -12.962 1.00 89.94 112 THR A C 1
ATOM 889 O O . THR A 1 112 ? 19.484 6.415 -12.125 1.00 89.94 112 THR A O 1
ATOM 892 N N . PHE A 1 113 ? 19.580 7.124 -14.254 1.00 91.00 113 PHE A N 1
ATOM 893 C CA . PHE A 1 113 ? 18.787 6.032 -14.804 1.00 91.00 113 PHE A CA 1
ATOM 894 C C . PHE A 1 113 ? 19.481 4.685 -14.675 1.00 91.00 113 PHE A C 1
ATOM 896 O O . PHE A 1 113 ? 18.896 3.757 -14.124 1.00 91.00 113 PHE A O 1
ATOM 903 N N . THR A 1 114 ? 20.730 4.583 -15.126 1.00 92.25 114 THR A N 1
ATOM 904 C CA . THR A 1 114 ? 21.487 3.326 -15.087 1.00 92.25 114 THR A CA 1
ATOM 905 C C . THR A 1 114 ? 21.720 2.852 -13.654 1.00 92.25 114 THR A C 1
ATOM 907 O O . THR A 1 114 ? 21.663 1.652 -13.396 1.00 92.25 114 THR A O 1
ATOM 910 N N . GLN A 1 115 ? 21.874 3.775 -12.696 1.00 90.94 115 GLN A N 1
ATOM 911 C CA . GLN A 1 115 ? 21.932 3.447 -11.270 1.00 90.94 115 GLN A CA 1
ATOM 912 C C . GLN A 1 115 ? 20.592 2.923 -10.719 1.00 90.94 115 GLN A C 1
ATOM 914 O O . GLN A 1 115 ? 20.586 2.008 -9.895 1.00 90.94 115 GLN A O 1
ATOM 919 N N . LYS A 1 116 ? 19.455 3.491 -11.148 1.00 90.50 116 LYS A N 1
ATOM 920 C CA . LYS A 1 116 ? 18.114 3.091 -10.684 1.00 90.50 116 LYS A CA 1
ATOM 921 C C . LYS A 1 116 ? 17.571 1.846 -11.390 1.00 90.50 116 LYS A C 1
ATOM 923 O O . LYS A 1 116 ? 16.818 1.100 -10.767 1.00 90.50 116 LYS A O 1
ATOM 928 N N . ALA A 1 117 ? 17.944 1.590 -12.642 1.00 91.50 117 ALA A N 1
ATOM 929 C CA . ALA A 1 117 ? 17.386 0.513 -13.463 1.00 91.50 117 ALA A CA 1
ATOM 930 C C . ALA A 1 117 ? 17.436 -0.884 -12.797 1.00 91.50 117 ALA A C 1
ATOM 932 O O . ALA A 1 117 ? 16.416 -1.575 -12.827 1.00 91.50 117 ALA A O 1
ATOM 933 N N . PRO A 1 118 ? 18.524 -1.296 -12.109 1.00 91.75 118 PRO A N 1
ATOM 934 C CA . PRO A 1 118 ? 18.567 -2.574 -11.387 1.00 91.75 118 PRO A CA 1
ATOM 935 C C . PRO A 1 118 ? 17.627 -2.650 -10.178 1.00 91.75 118 PRO A C 1
ATOM 937 O O . PRO A 1 118 ? 17.278 -3.739 -9.733 1.00 91.75 118 PRO A O 1
ATOM 940 N N . THR A 1 119 ? 17.242 -1.499 -9.618 1.00 90.88 119 THR A N 1
ATOM 941 C CA . THR A 1 119 ? 16.381 -1.408 -8.426 1.00 90.88 119 THR A CA 1
ATOM 942 C C . THR A 1 119 ? 14.891 -1.395 -8.753 1.00 90.88 119 THR A C 1
ATOM 944 O O . THR A 1 119 ? 14.071 -1.483 -7.841 1.00 90.88 119 THR A O 1
ATOM 947 N N . LEU A 1 120 ? 14.529 -1.297 -10.037 1.00 89.69 120 LEU A N 1
ATOM 948 C CA . LEU A 1 120 ? 13.136 -1.315 -10.469 1.00 89.69 120 LEU A CA 1
ATOM 949 C C . LEU A 1 120 ? 12.484 -2.638 -10.063 1.00 89.69 120 LEU A C 1
ATOM 951 O O . LEU A 1 120 ? 13.060 -3.705 -10.260 1.00 89.69 120 LEU A O 1
ATOM 955 N N . GLU A 1 121 ? 11.271 -2.564 -9.519 1.00 91.31 121 GLU A N 1
ATOM 956 C CA . GLU A 1 121 ? 10.569 -3.708 -8.925 1.00 91.31 121 GLU A CA 1
ATOM 957 C C . GLU A 1 121 ? 10.474 -4.911 -9.876 1.00 91.31 121 GLU A C 1
ATOM 959 O O . GLU A 1 121 ? 10.693 -6.052 -9.484 1.00 91.31 121 GLU A O 1
ATOM 964 N N . PHE A 1 122 ? 10.206 -4.666 -11.157 1.00 89.38 122 PHE A N 1
ATOM 965 C CA . PHE A 1 122 ? 10.075 -5.727 -12.154 1.00 89.38 122 PHE A CA 1
ATOM 966 C C . PHE A 1 122 ? 11.420 -6.373 -12.548 1.00 89.38 122 PHE A C 1
ATOM 968 O O . PHE A 1 122 ? 11.431 -7.495 -13.058 1.00 89.38 122 PHE A O 1
ATOM 975 N N . VAL A 1 123 ? 12.549 -5.708 -12.284 1.00 91.44 123 VAL A N 1
ATOM 976 C CA . VAL A 1 123 ? 13.900 -6.278 -12.427 1.00 91.44 123 VAL A CA 1
ATOM 977 C C . VAL A 1 123 ? 14.301 -7.003 -11.144 1.00 91.44 123 VAL A C 1
ATOM 979 O O . VAL A 1 123 ? 14.736 -8.151 -11.193 1.00 91.44 123 VAL A O 1
ATOM 982 N N . 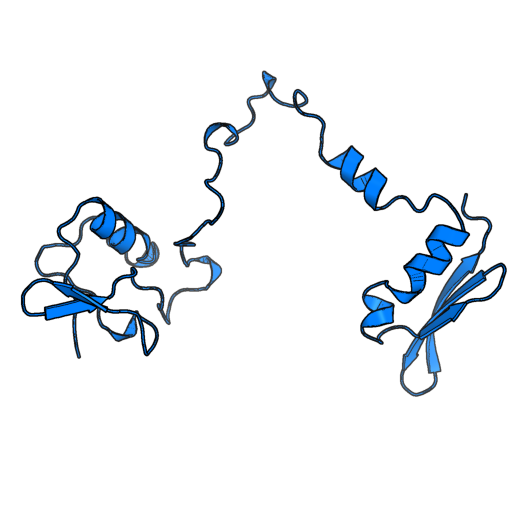SER A 1 124 ? 14.106 -6.373 -9.982 1.00 89.94 124 SER A N 1
ATOM 983 C CA . SER A 1 124 ? 14.493 -6.932 -8.681 1.00 89.94 124 SER A CA 1
ATOM 984 C C . SER A 1 124 ? 13.668 -8.163 -8.289 1.00 89.94 124 SER A C 1
ATOM 986 O O . SER A 1 124 ? 14.203 -9.086 -7.677 1.00 89.94 124 SER A O 1
ATOM 988 N N . ASN A 1 125 ? 12.406 -8.239 -8.723 1.00 88.44 125 ASN A N 1
ATOM 989 C CA . ASN A 1 125 ? 11.556 -9.424 -8.577 1.00 88.44 125 ASN A CA 1
ATOM 990 C C . ASN A 1 125 ? 11.850 -10.521 -9.623 1.00 88.44 125 ASN A C 1
ATOM 992 O O . ASN A 1 125 ? 11.178 -11.552 -9.631 1.00 88.44 125 ASN A O 1
ATOM 996 N N . GLY A 1 126 ? 12.823 -10.312 -10.520 1.00 84.56 126 GLY A N 1
ATOM 997 C CA . GLY A 1 126 ? 13.275 -11.304 -11.501 1.00 84.56 126 GLY A CA 1
ATOM 998 C C . GLY A 1 126 ? 12.320 -11.553 -12.671 1.00 84.56 126 GLY A C 1
ATOM 999 O O . GLY A 1 126 ? 12.483 -12.542 -13.383 1.00 84.56 126 GLY A O 1
ATOM 1000 N N . GLN A 1 127 ? 11.320 -10.691 -12.881 1.00 88.06 127 GLN A N 1
ATOM 1001 C CA . GLN A 1 127 ? 10.382 -10.816 -14.006 1.00 88.06 127 GLN A CA 1
ATOM 1002 C C . GLN A 1 127 ? 11.019 -10.393 -15.334 1.00 88.06 127 GLN A C 1
ATOM 1004 O O . GLN A 1 127 ? 10.685 -10.941 -16.383 1.00 88.06 127 GLN A O 1
ATOM 1009 N N . TRP A 1 128 ? 11.937 -9.430 -15.278 1.00 93.94 128 TRP A N 1
ATOM 1010 C CA . TRP A 1 128 ? 12.685 -8.939 -16.425 1.00 93.94 128 TRP A CA 1
ATOM 1011 C C . TRP A 1 128 ? 14.182 -9.107 -16.202 1.00 93.94 128 TRP A C 1
ATOM 1013 O O . TRP A 1 128 ? 14.701 -8.822 -15.123 1.00 93.94 128 TRP A O 1
ATOM 1023 N N . LEU A 1 129 ? 14.887 -9.513 -17.254 1.00 93.00 129 LEU A N 1
ATOM 1024 C CA . LEU A 1 129 ? 16.342 -9.468 -17.291 1.00 93.00 129 LEU A CA 1
ATOM 1025 C C . LEU A 1 129 ? 16.803 -8.089 -17.739 1.00 93.00 129 LEU A C 1
ATOM 1027 O O . LEU A 1 129 ? 16.218 -7.506 -18.649 1.00 93.00 129 LEU A O 1
ATOM 1031 N N . LEU A 1 130 ? 17.874 -7.606 -17.120 1.00 94.94 130 LEU A N 1
ATOM 1032 C CA . LEU A 1 130 ? 18.476 -6.309 -17.392 1.00 94.94 130 LEU A CA 1
ATOM 1033 C C . LEU A 1 130 ? 19.869 -6.497 -17.993 1.00 94.94 130 LEU A C 1
ATOM 1035 O O . LEU A 1 130 ? 20.693 -7.222 -17.436 1.00 94.94 130 LEU A O 1
ATOM 1039 N N . GLN A 1 131 ? 20.146 -5.792 -19.084 1.00 94.38 131 GLN A N 1
ATOM 1040 C CA . GLN A 1 131 ? 21.480 -5.640 -19.649 1.00 94.38 131 GLN A CA 1
ATOM 1041 C C . GLN A 1 131 ? 21.813 -4.149 -19.747 1.00 94.38 131 GLN A C 1
ATOM 1043 O O . GLN A 1 131 ? 21.092 -3.385 -20.385 1.00 94.38 131 GLN A O 1
ATOM 1048 N N . LEU A 1 132 ? 22.906 -3.747 -19.100 1.00 92.75 132 LEU A N 1
ATOM 1049 C CA . LEU A 1 132 ? 23.411 -2.376 -19.104 1.00 92.75 132 LEU A CA 1
ATOM 1050 C C . LEU A 1 132 ? 24.593 -2.279 -20.075 1.00 92.75 132 LEU A C 1
ATOM 1052 O O . LEU A 1 132 ? 25.579 -2.992 -19.897 1.00 92.75 132 LEU A O 1
ATOM 1056 N N . ASN A 1 133 ? 24.502 -1.383 -21.053 1.00 90.88 133 ASN A N 1
ATOM 1057 C CA . ASN A 1 133 ? 25.606 -0.977 -21.921 1.00 90.88 133 ASN A CA 1
ATOM 1058 C C . ASN A 1 133 ? 25.913 0.518 -21.678 1.00 90.88 133 ASN A C 1
ATOM 1060 O O . ASN A 1 133 ? 25.196 1.199 -20.944 1.00 90.88 133 ASN A O 1
ATOM 1064 N N . GLU A 1 134 ? 26.985 1.043 -22.280 1.00 87.06 134 GLU A N 1
ATOM 1065 C CA . GLU A 1 134 ? 27.416 2.436 -22.058 1.00 87.06 134 GLU A CA 1
ATOM 1066 C C . GLU A 1 134 ? 26.366 3.469 -22.507 1.00 87.06 134 GLU A C 1
ATOM 1068 O O . GLU A 1 134 ? 26.108 4.431 -21.783 1.00 87.06 134 GLU A O 1
ATOM 1073 N N . SER A 1 135 ? 25.727 3.239 -23.657 1.00 89.56 135 SER A N 1
ATOM 1074 C CA . SER A 1 135 ? 24.774 4.158 -24.303 1.00 89.56 135 SER A CA 1
ATOM 1075 C C . SER A 1 135 ? 23.341 3.620 -24.392 1.00 89.56 135 SER A C 1
ATOM 1077 O O . SER A 1 135 ? 22.452 4.275 -24.934 1.00 89.56 135 SER A O 1
ATOM 1079 N N . GLU A 1 136 ? 23.093 2.414 -23.883 1.00 93.94 136 GLU A N 1
ATOM 1080 C CA . GLU A 1 136 ? 21.777 1.784 -23.945 1.00 93.94 136 GLU A CA 1
ATOM 1081 C C . GLU A 1 136 ? 21.546 0.813 -22.783 1.00 93.94 136 GLU A C 1
ATOM 1083 O O . GLU A 1 136 ? 22.467 0.204 -22.240 1.00 93.94 136 GLU A O 1
ATOM 1088 N N . VAL A 1 137 ? 20.282 0.648 -22.414 1.00 94.06 137 VAL A N 1
ATOM 1089 C CA . VAL A 1 137 ? 19.820 -0.320 -21.424 1.00 94.06 137 VAL A CA 1
ATOM 1090 C C . VAL A 1 137 ? 18.725 -1.160 -22.051 1.00 94.06 137 VAL A C 1
ATOM 1092 O O . VAL A 1 137 ? 17.748 -0.628 -22.580 1.00 94.06 137 VAL A O 1
ATOM 1095 N N . HIS A 1 138 ? 18.871 -2.476 -21.949 1.00 95.12 138 HIS A N 1
ATOM 1096 C CA . HIS A 1 138 ? 17.904 -3.438 -22.455 1.00 95.12 138 HIS A CA 1
ATOM 1097 C C . HIS A 1 138 ? 17.219 -4.177 -21.315 1.00 95.12 138 HIS A C 1
ATOM 1099 O O . HIS A 1 138 ? 17.868 -4.680 -20.397 1.00 95.12 138 HIS A O 1
ATOM 1105 N N . PHE A 1 139 ? 15.902 -4.295 -21.424 1.00 96.19 139 PHE A N 1
ATOM 1106 C CA . PHE A 1 139 ? 15.064 -5.108 -20.561 1.00 96.19 139 PHE A CA 1
ATOM 1107 C C . PHE A 1 139 ? 14.425 -6.219 -21.391 1.00 96.19 139 PHE A C 1
ATOM 1109 O O . PHE A 1 139 ? 13.857 -5.949 -22.450 1.00 96.19 139 PHE A O 1
ATOM 1116 N N . TYR A 1 140 ? 14.458 -7.454 -20.897 1.00 95.44 140 TYR A N 1
ATOM 1117 C CA . TYR A 1 140 ? 13.898 -8.616 -21.587 1.00 95.44 140 TYR A CA 1
ATOM 1118 C C . TYR A 1 140 ? 12.926 -9.392 -20.701 1.00 95.44 140 TYR A C 1
ATOM 1120 O O . TYR A 1 140 ? 13.266 -9.746 -19.575 1.00 95.44 140 TYR A O 1
ATOM 1128 N N . ILE A 1 141 ? 11.765 -9.756 -21.246 1.00 94.69 141 ILE A N 1
ATOM 1129 C CA . ILE A 1 141 ? 10.950 -10.859 -20.726 1.00 94.69 141 ILE A CA 1
ATOM 1130 C C . ILE A 1 141 ? 11.321 -12.109 -21.513 1.00 94.69 141 ILE A C 1
ATOM 1132 O O . ILE A 1 141 ? 11.166 -12.145 -22.738 1.00 94.69 141 ILE A O 1
ATOM 1136 N N . ILE A 1 142 ? 11.773 -13.148 -20.813 1.00 90.12 142 ILE A N 1
ATOM 1137 C CA . ILE A 1 142 ? 12.086 -14.446 -21.413 1.00 90.12 142 ILE A CA 1
ATOM 1138 C C . ILE A 1 142 ? 11.118 -15.497 -20.877 1.00 90.12 142 ILE A C 1
ATOM 1140 O O . ILE A 1 142 ? 11.050 -15.731 -19.673 1.00 90.12 142 ILE A O 1
ATOM 1144 N N . GLN A 1 143 ? 10.426 -16.178 -21.786 1.00 90.25 143 GLN A N 1
ATOM 1145 C CA . GLN A 1 143 ? 9.572 -17.324 -21.486 1.00 90.25 143 GLN A CA 1
ATOM 1146 C C . GLN A 1 143 ? 9.942 -18.470 -22.433 1.00 90.25 143 GLN A C 1
ATOM 1148 O O . GLN A 1 143 ? 10.166 -18.252 -23.622 1.00 90.25 143 GLN A O 1
ATOM 1153 N N . ASP A 1 144 ? 10.084 -19.691 -21.912 1.00 89.00 144 ASP A N 1
ATOM 1154 C CA . ASP A 1 144 ? 10.436 -20.886 -22.700 1.00 89.00 144 ASP A CA 1
ATOM 1155 C C . ASP A 1 144 ? 11.685 -20.714 -23.589 1.00 89.00 144 ASP A C 1
ATOM 1157 O O . ASP A 1 144 ? 11.746 -21.191 -24.724 1.00 89.00 144 ASP A O 1
ATOM 1161 N N . ARG A 1 145 ? 12.705 -20.016 -23.062 1.00 84.94 145 ARG A N 1
ATOM 1162 C CA . ARG A 1 145 ? 13.964 -19.672 -23.760 1.00 84.94 145 ARG A CA 1
ATOM 1163 C C . ARG A 1 145 ? 13.778 -18.802 -25.012 1.00 84.94 145 ARG A C 1
ATOM 1165 O O . ARG A 1 145 ? 14.675 -18.737 -25.848 1.00 84.94 145 ARG A O 1
ATOM 1172 N N . LYS A 1 146 ? 12.640 -18.120 -25.141 1.00 89.25 146 LYS A N 1
ATOM 1173 C CA . LYS A 1 146 ? 12.371 -17.130 -26.186 1.00 89.25 146 LYS A CA 1
ATOM 1174 C C . LYS A 1 146 ? 12.132 -15.765 -25.556 1.00 89.25 146 LYS A C 1
ATOM 1176 O O . LYS A 1 146 ? 11.525 -15.666 -24.491 1.00 89.25 146 LYS A O 1
ATOM 1181 N N . ILE A 1 147 ? 12.601 -14.716 -26.226 1.00 89.44 147 ILE A N 1
ATOM 1182 C CA . ILE A 1 147 ? 12.273 -13.340 -25.849 1.00 89.44 147 ILE A CA 1
ATOM 1183 C C . ILE A 1 147 ? 10.805 -13.118 -26.207 1.00 89.44 147 ILE A C 1
ATOM 1185 O O . ILE A 1 147 ? 10.429 -13.189 -27.376 1.00 89.44 147 ILE A O 1
ATOM 1189 N N . GLN A 1 148 ? 9.977 -12.891 -25.195 1.00 93.31 148 GLN A N 1
ATOM 1190 C CA . GLN A 1 148 ? 8.563 -12.575 -25.363 1.00 93.31 148 GLN A CA 1
ATOM 1191 C C . GLN A 1 148 ? 8.368 -11.073 -25.589 1.00 93.31 148 GLN A C 1
ATOM 1193 O O . GLN A 1 148 ? 7.534 -10.668 -26.395 1.00 93.31 148 GLN A O 1
ATOM 1198 N N . ALA A 1 149 ? 9.146 -10.257 -24.879 1.00 93.69 149 ALA A N 1
ATOM 1199 C CA . ALA A 1 149 ? 9.147 -8.810 -25.006 1.00 93.69 149 ALA A CA 1
ATOM 1200 C C . ALA A 1 149 ? 10.549 -8.261 -24.736 1.00 93.69 149 ALA A C 1
ATOM 1202 O O . ALA A 1 149 ? 11.293 -8.808 -23.919 1.00 93.69 149 ALA A O 1
ATOM 1203 N N . SER A 1 150 ? 10.884 -7.164 -25.407 1.00 94.06 150 SER A N 1
ATOM 1204 C CA . SER A 1 150 ? 12.116 -6.414 -25.186 1.00 94.06 150 SER A CA 1
ATOM 1205 C C . SER A 1 150 ? 11.814 -4.924 -25.160 1.00 94.06 150 SER A C 1
ATOM 1207 O O . SER A 1 150 ? 11.047 -4.437 -25.993 1.00 94.06 150 SER A O 1
ATOM 1209 N N . LEU A 1 151 ? 12.444 -4.204 -24.241 1.00 94.12 151 LEU A N 1
ATOM 1210 C CA . LEU A 1 151 ? 12.400 -2.751 -24.165 1.00 94.12 151 LEU A CA 1
ATOM 1211 C C . LEU A 1 151 ? 13.832 -2.225 -24.135 1.00 94.12 151 LEU A C 1
ATOM 1213 O O . LEU A 1 151 ? 14.637 -2.668 -23.323 1.00 94.12 151 LEU A O 1
ATOM 1217 N N . MET A 1 152 ? 14.134 -1.289 -25.027 1.00 93.56 152 MET A N 1
ATOM 1218 C CA . MET A 1 152 ? 15.438 -0.646 -25.127 1.00 93.56 152 MET A CA 1
ATOM 1219 C C . MET A 1 152 ? 15.278 0.833 -24.801 1.00 93.56 152 MET A C 1
ATOM 1221 O O . MET A 1 152 ? 14.391 1.497 -25.338 1.00 93.56 152 MET A O 1
ATOM 1225 N N . VAL A 1 153 ? 16.152 1.337 -23.939 1.00 92.44 153 VAL A N 1
ATOM 1226 C CA . VAL A 1 153 ? 16.257 2.756 -23.604 1.00 92.44 153 VAL A CA 1
ATOM 1227 C C . VAL A 1 153 ? 17.654 3.218 -23.991 1.00 92.44 153 VAL A C 1
ATOM 1229 O O . VAL A 1 153 ? 18.630 2.603 -23.578 1.00 92.44 153 VAL A O 1
ATOM 1232 N N . GLN A 1 154 ? 17.747 4.273 -24.792 1.00 92.38 154 GLN A N 1
ATOM 1233 C CA . GLN A 1 154 ? 19.014 4.861 -25.237 1.00 92.38 154 GLN A CA 1
ATOM 1234 C C . GLN A 1 154 ? 19.368 6.076 -24.379 1.00 92.38 154 GLN A C 1
ATOM 1236 O O . GLN A 1 154 ? 18.485 6.690 -23.795 1.00 92.38 154 GLN A O 1
ATOM 1241 N N . ASP A 1 155 ? 20.637 6.459 -24.323 1.00 90.69 155 ASP A N 1
ATOM 1242 C CA . ASP A 1 155 ? 21.138 7.601 -23.540 1.00 90.69 155 ASP A CA 1
ATOM 1243 C C . ASP A 1 155 ? 20.636 8.989 -23.981 1.00 90.69 155 ASP A C 1
ATOM 1245 O O . ASP A 1 155 ? 20.901 9.992 -23.317 1.00 90.69 155 ASP A O 1
ATOM 1249 N N . ASN A 1 156 ? 19.854 9.050 -25.056 1.00 85.88 156 ASN A N 1
ATOM 1250 C CA . ASN A 1 156 ? 19.354 10.267 -25.683 1.00 85.88 156 ASN A CA 1
ATOM 1251 C C . ASN A 1 156 ? 17.992 10.766 -25.155 1.00 85.88 156 ASN A C 1
ATOM 1253 O O . ASN A 1 156 ? 17.403 11.640 -25.786 1.00 85.88 156 ASN A O 1
ATOM 1257 N N . PHE A 1 157 ? 17.466 10.249 -24.035 1.00 73.56 157 PHE A N 1
ATOM 1258 C CA . PHE A 1 157 ? 16.115 10.607 -23.554 1.00 73.56 157 PHE A CA 1
ATOM 1259 C C . PHE A 1 157 ? 16.002 11.924 -22.749 1.00 73.56 157 PHE A C 1
ATOM 1261 O O . PHE A 1 157 ? 15.004 12.125 -22.057 1.00 73.56 157 PHE A O 1
ATOM 1268 N N . CYS A 1 158 ? 16.968 12.841 -22.835 1.00 54.44 158 CYS A N 1
ATOM 1269 C CA . CYS A 1 158 ? 16.921 14.138 -22.140 1.00 54.44 158 CYS A CA 1
ATOM 1270 C C . CYS A 1 158 ? 16.464 15.301 -23.027 1.00 54.44 158 CYS A C 1
ATOM 1272 O O . CYS A 1 158 ? 16.967 15.418 -24.166 1.00 54.44 158 CYS A O 1
#

pLDDT: mean 80.64, std 13.44, range [45.19, 96.19]

Sequence (158 aa):
ATVYAFPKESNEYGLWVQAIPNNLKVQNPSKFMGICQKHWPEGAPMKQVKRFARPKHPPSIFATTPKSAMQLICASNSRNATQRGVLLTQRGQFKDELEPFNEADRIGSWPTFTQKAPTLEFVSNGQWLLQLNESEVHFYIIQDRKIQASLMVQDNFC

InterPro domains:
  IPR006612 THAP-type zinc finger [PS50950] (1-62)

Organism: NCBI:txid282301

Radius of gyration: 27.21 Å; chains: 1; bounding box: 56×49×66 Å

Foldseek 3Di:
DDWAFADPDPVSNVLQQLQDFVVVVPPDDDRPDTDDPQQADPPADWDDDPPDTDHPHHGHDDPPDDPVRGDPSDPVDDPPPVPPDQDPVNPPVDDDCVVVVCVVPDDPAPVSCVVCVCVPPCNVVPQWPWDDDPFKIKIFGDDPNDTPDMDMDGRPPD

Secondary structure (DSSP, 8-state):
--EEEPPSSHHHHHHHHHTS-GGG--SS--TT-EEEGGGS-TT--EEEETTEEEESSPP---TTS-GGGS--TT-SS---GGGSS--GGGTTSSPPTHHHHHHHH---SHHHHHHHGGGSHHHHTTSSEEEE-SSEEEEEEEETTEEEEEEEEETT--